Protein AF-A0A5K7ZFM1-F1 (afdb_monomer_lite)

Secondary structure (DSSP, 8-state):
--HHHHHHHHHTTTTTSTTHHHHHHHHHHHHHHSS--EEEEE-TTS-EEEEEES----HHHHHHHHHHHHHHHTT-S-BGGGTSB-EEEEEE-S------TT---

Sequence (105 aa):
MSHENFLKEVGGEHYRHQDGNKTTLQSMRNLFFEKRNFTLHQGSDDNLVVTILDSSGNEFEQRTADMLSQRMAQGKNKVLWWGNRGIVLKFKNQYKPAKVSGQQT

Structure (mmCIF, N/CA/C/O backbone):
data_AF-A0A5K7ZFM1-F1
#
_entry.id   AF-A0A5K7ZFM1-F1
#
loop_
_atom_site.group_PDB
_atom_site.id
_atom_site.type_symbol
_atom_site.label_atom_id
_atom_site.label_alt_id
_atom_site.label_comp_id
_atom_site.label_asym_id
_atom_site.label_entity_id
_atom_site.label_seq_id
_atom_site.pdbx_PDB_ins_code
_atom_site.Cartn_x
_atom_site.Cartn_y
_atom_site.Cartn_z
_atom_site.occupancy
_atom_site.B_iso_or_equiv
_atom_site.auth_seq_id
_atom_site.auth_comp_id
_atom_site.auth_asym_id
_atom_site.auth_atom_id
_atom_site.pdbx_PDB_model_num
ATOM 1 N N . MET A 1 1 ? -9.183 12.116 11.041 1.00 47.38 1 MET A N 1
ATOM 2 C CA . MET A 1 1 ? -7.759 12.395 10.739 1.00 47.38 1 MET A CA 1
ATOM 3 C C . MET A 1 1 ? -7.701 13.101 9.394 1.00 47.38 1 MET A C 1
ATOM 5 O O . MET A 1 1 ? -8.245 12.556 8.443 1.00 47.38 1 MET A O 1
ATOM 9 N N . SER A 1 2 ? -7.158 14.322 9.328 1.00 49.03 2 SER A N 1
ATOM 10 C CA . SER A 1 2 ? -7.095 15.108 8.087 1.00 49.03 2 SER A CA 1
ATOM 11 C C . SER A 1 2 ? -6.017 14.571 7.135 1.00 49.03 2 SER A C 1
ATOM 13 O O . SER A 1 2 ? -5.053 13.932 7.562 1.00 49.03 2 SER A O 1
ATOM 15 N N . HIS A 1 3 ? -6.190 14.843 5.840 1.00 48.69 3 HIS A N 1
ATOM 16 C CA . HIS A 1 3 ? -5.273 14.475 4.752 1.00 48.69 3 HIS A CA 1
ATOM 17 C C . HIS A 1 3 ? -3.819 14.937 5.001 1.00 48.69 3 HIS A C 1
ATOM 19 O O . HIS A 1 3 ? -2.869 14.276 4.595 1.00 48.69 3 HIS A O 1
ATOM 25 N N . GLU A 1 4 ? -3.635 16.042 5.725 1.00 44.53 4 GLU A N 1
ATOM 26 C CA . GLU A 1 4 ? -2.326 16.633 6.027 1.00 44.53 4 GLU A CA 1
ATOM 27 C C . GLU A 1 4 ? -1.466 15.775 6.963 1.00 44.53 4 GLU A C 1
ATOM 29 O O . GLU A 1 4 ? -0.253 15.694 6.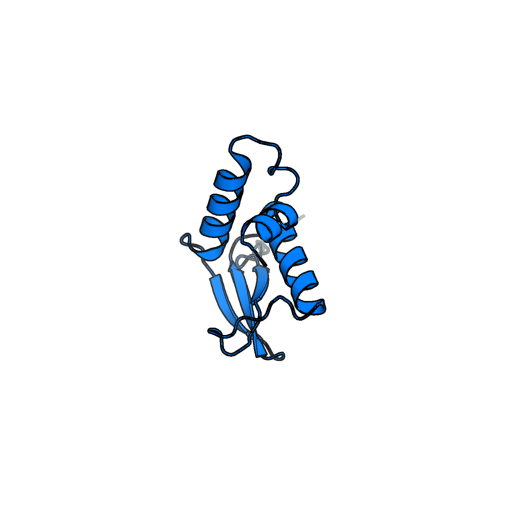784 1.00 44.53 4 GLU A O 1
ATOM 34 N N . ASN A 1 5 ? -2.077 15.087 7.935 1.00 54.62 5 ASN A N 1
ATOM 35 C CA . ASN A 1 5 ? -1.331 14.225 8.858 1.00 54.62 5 ASN A CA 1
ATOM 36 C C . ASN A 1 5 ? -0.771 12.989 8.145 1.00 54.62 5 ASN A C 1
ATOM 38 O O . ASN A 1 5 ? 0.311 12.520 8.474 1.00 54.62 5 ASN A O 1
ATOM 42 N N . PHE A 1 6 ? -1.485 12.497 7.134 1.00 55.31 6 PHE A N 1
ATOM 43 C CA . PHE A 1 6 ? -1.037 11.391 6.295 1.00 55.31 6 PHE A CA 1
ATOM 44 C C . PHE A 1 6 ? 0.174 11.775 5.434 1.00 55.31 6 PHE A C 1
ATOM 46 O O . PHE A 1 6 ? 1.138 11.020 5.356 1.00 55.31 6 PHE A O 1
ATOM 53 N N . LEU A 1 7 ? 0.174 12.976 4.849 1.00 55.16 7 LEU A N 1
ATOM 54 C CA . LEU A 1 7 ? 1.304 13.461 4.050 1.00 55.16 7 LEU A CA 1
ATOM 55 C C . LEU A 1 7 ? 2.555 13.721 4.900 1.00 55.16 7 LEU A C 1
ATOM 57 O O . LEU A 1 7 ? 3.663 13.424 4.454 1.00 55.16 7 LEU A O 1
ATOM 61 N N . LYS A 1 8 ? 2.385 14.204 6.138 1.00 57.34 8 LYS A N 1
ATOM 62 C CA . LYS A 1 8 ? 3.488 14.332 7.105 1.00 57.34 8 LYS A CA 1
ATOM 63 C C . LYS A 1 8 ? 4.129 12.986 7.453 1.00 57.34 8 LYS A C 1
ATOM 65 O O . LYS A 1 8 ? 5.343 12.934 7.611 1.00 57.34 8 LYS A O 1
ATOM 70 N N . GLU A 1 9 ? 3.334 11.921 7.562 1.00 61.06 9 GLU A N 1
ATOM 71 C CA . GLU A 1 9 ? 3.818 10.569 7.883 1.00 61.06 9 GLU A CA 1
ATOM 72 C C . GLU A 1 9 ? 4.562 9.914 6.703 1.00 61.06 9 GLU A C 1
ATOM 74 O O . GLU A 1 9 ? 5.598 9.291 6.911 1.00 61.06 9 GLU A O 1
ATOM 79 N N . VAL A 1 10 ? 4.079 10.077 5.465 1.00 58.53 10 VAL A N 1
ATOM 80 C CA . VAL A 1 10 ? 4.649 9.417 4.267 1.00 58.53 10 VAL A CA 1
ATOM 81 C C . VAL A 1 10 ? 5.857 10.163 3.693 1.00 58.53 10 VAL A C 1
ATOM 83 O O . VAL A 1 10 ? 6.795 9.549 3.190 1.00 58.53 10 VAL A O 1
ATOM 86 N N . GLY A 1 11 ? 5.828 11.496 3.736 1.00 49.53 11 GLY A N 1
ATOM 87 C CA . GLY A 1 11 ? 6.766 12.365 3.024 1.00 49.53 11 GLY A CA 1
ATOM 88 C C . GLY A 1 11 ? 7.342 13.472 3.898 1.00 49.53 11 GLY A C 1
ATOM 89 O O . GLY A 1 11 ? 7.626 14.550 3.384 1.00 49.53 11 GLY A O 1
ATOM 90 N N . GLY A 1 12 ? 7.500 13.243 5.207 1.00 50.72 12 GLY A N 1
ATOM 91 C CA . GLY A 1 12 ? 7.933 14.261 6.176 1.00 50.72 12 GLY A CA 1
ATOM 92 C C . GLY A 1 12 ? 9.201 15.038 5.785 1.00 50.72 12 GLY A C 1
ATOM 93 O O . GLY A 1 12 ? 9.308 16.222 6.101 1.00 50.72 12 GLY A O 1
ATOM 94 N N . GLU A 1 13 ? 10.114 14.423 5.027 1.00 50.62 13 GLU A N 1
ATOM 95 C CA . GLU A 1 13 ? 11.305 15.087 4.472 1.00 50.62 13 GLU A CA 1
ATOM 96 C C . GLU A 1 13 ? 10.980 16.071 3.334 1.00 50.62 13 GLU A C 1
ATOM 98 O O . GLU A 1 13 ? 11.596 17.130 3.235 1.00 50.62 13 GLU A O 1
ATOM 103 N N . HIS A 1 14 ? 9.961 15.788 2.519 1.00 47.19 14 HIS A N 1
ATOM 104 C CA . HIS A 1 14 ? 9.483 16.686 1.466 1.00 47.19 14 HIS A CA 1
ATOM 105 C C . HIS A 1 14 ? 8.509 17.744 1.987 1.00 47.19 14 HIS A C 1
ATOM 107 O O . HIS A 1 14 ? 8.347 18.773 1.343 1.00 47.19 14 HIS A O 1
ATOM 113 N N . TYR A 1 15 ? 7.906 17.560 3.166 1.00 44.59 15 TYR A N 1
ATOM 114 C CA . TYR A 1 15 ? 6.942 18.506 3.748 1.00 44.59 15 TYR A CA 1
ATOM 115 C C . TYR A 1 15 ? 7.516 19.924 3.954 1.00 44.59 15 TYR A C 1
ATOM 117 O O . TYR A 1 15 ? 6.766 20.895 4.008 1.00 44.59 15 TYR A O 1
ATOM 125 N N . ARG A 1 16 ? 8.848 20.064 4.053 1.00 49.25 16 ARG A N 1
ATOM 126 C CA . ARG A 1 16 ? 9.538 21.363 4.176 1.00 49.25 16 ARG A CA 1
ATOM 127 C C . ARG A 1 16 ? 9.786 22.081 2.839 1.00 49.25 16 ARG A C 1
ATOM 129 O O . ARG A 1 16 ? 10.250 23.216 2.859 1.00 49.25 16 ARG A O 1
ATOM 136 N N . HIS A 1 17 ? 9.474 21.464 1.699 1.00 50.81 17 HIS A N 1
ATOM 137 C CA . HIS A 1 17 ? 9.532 22.111 0.386 1.00 50.81 17 HIS A CA 1
ATOM 138 C C . HIS A 1 17 ? 8.195 22.781 0.046 1.00 50.81 17 HIS A C 1
ATOM 140 O O . HIS A 1 17 ? 7.135 22.201 0.270 1.00 50.81 17 HIS A O 1
ATOM 146 N N . GLN A 1 18 ? 8.249 23.968 -0.566 1.00 53.56 18 GLN A N 1
ATOM 147 C CA . GLN A 1 18 ? 7.073 24.754 -0.977 1.00 53.56 18 GLN A CA 1
ATOM 148 C C . GLN A 1 18 ? 6.100 23.960 -1.883 1.00 53.56 18 GLN A C 1
ATOM 150 O O . GLN A 1 18 ? 4.894 24.183 -1.832 1.00 53.56 18 GLN A O 1
ATOM 155 N N . ASP A 1 19 ? 6.617 22.959 -2.611 1.00 55.78 19 ASP A N 1
ATOM 156 C CA . ASP A 1 19 ? 5.866 22.038 -3.481 1.00 55.78 19 ASP A CA 1
ATOM 157 C C . ASP A 1 19 ? 5.753 20.594 -2.944 1.00 55.78 19 ASP A C 1
ATOM 159 O O . ASP A 1 19 ? 5.209 19.710 -3.609 1.00 55.78 19 ASP A O 1
ATOM 163 N N . GLY A 1 20 ? 6.244 20.315 -1.735 1.00 54.62 20 GLY A N 1
ATOM 164 C CA . GLY A 1 20 ? 6.392 18.957 -1.201 1.00 54.62 20 GLY A CA 1
ATOM 165 C C . GLY A 1 20 ? 5.098 18.153 -1.100 1.00 54.62 20 GLY A C 1
ATOM 166 O O . GLY A 1 20 ? 5.070 16.953 -1.389 1.00 54.62 20 GLY A O 1
ATOM 167 N N . ASN A 1 21 ? 4.000 18.830 -0.758 1.00 58.91 21 ASN A N 1
ATOM 168 C CA . ASN A 1 21 ? 2.671 18.222 -0.714 1.00 58.91 21 ASN A CA 1
ATOM 169 C C . ASN A 1 21 ? 2.186 17.818 -2.111 1.00 58.91 21 ASN A C 1
ATOM 171 O O . ASN A 1 21 ? 1.600 16.748 -2.270 1.00 58.91 21 ASN A O 1
ATOM 175 N N . LYS A 1 22 ? 2.460 18.638 -3.133 1.00 59.47 22 LYS A N 1
ATOM 176 C CA . LYS A 1 22 ? 2.060 18.369 -4.519 1.00 59.47 22 LYS A CA 1
ATOM 177 C C . LYS A 1 22 ? 2.834 17.179 -5.083 1.00 59.47 22 LYS A C 1
ATOM 179 O O . LYS A 1 22 ? 2.218 16.280 -5.647 1.00 59.47 22 LYS A O 1
ATOM 184 N N . THR A 1 23 ? 4.144 17.128 -4.844 1.00 60.78 23 THR A N 1
ATOM 185 C CA . THR A 1 23 ? 5.002 16.007 -5.255 1.00 60.78 23 THR A CA 1
ATOM 186 C C . THR A 1 23 ? 4.607 14.710 -4.554 1.00 60.78 23 THR A C 1
ATOM 188 O O . THR A 1 23 ? 4.453 13.687 -5.210 1.00 60.78 23 THR A O 1
ATOM 191 N N . THR A 1 24 ? 4.350 14.746 -3.243 1.00 62.72 24 THR A N 1
ATOM 192 C CA . THR A 1 24 ? 3.930 13.553 -2.488 1.00 62.72 24 THR A CA 1
ATOM 193 C C . THR A 1 24 ? 2.577 13.035 -2.980 1.00 62.72 24 THR A C 1
ATOM 195 O O . THR A 1 24 ? 2.443 11.849 -3.269 1.00 62.72 24 THR A O 1
ATOM 198 N N . LEU A 1 25 ? 1.584 13.914 -3.159 1.00 66.44 25 LEU A N 1
ATOM 199 C CA . LEU A 1 25 ? 0.266 13.534 -3.679 1.00 66.44 25 LEU A CA 1
ATOM 200 C C . LEU A 1 25 ? 0.339 12.979 -5.100 1.00 66.44 25 LEU A C 1
ATOM 202 O O . LEU A 1 25 ? -0.340 12.000 -5.408 1.00 66.44 25 LEU A O 1
ATOM 206 N N . GLN A 1 26 ? 1.162 13.578 -5.959 1.00 68.19 26 GLN A N 1
ATOM 207 C CA . GLN A 1 26 ? 1.375 13.088 -7.314 1.00 68.19 26 GLN A CA 1
ATOM 208 C C . GLN A 1 26 ? 2.053 11.715 -7.305 1.00 68.19 26 GLN A C 1
ATOM 210 O O . GLN A 1 26 ? 1.574 10.812 -7.981 1.00 68.19 26 GLN A O 1
ATOM 215 N N . SER A 1 27 ? 3.076 11.507 -6.476 1.00 66.88 27 SER A N 1
ATOM 216 C CA . SER A 1 27 ? 3.734 10.206 -6.319 1.00 66.88 27 SER A CA 1
ATOM 217 C C . SER A 1 27 ? 2.788 9.132 -5.779 1.00 66.88 27 SER A C 1
ATOM 219 O O . SER A 1 27 ? 2.780 8.018 -6.294 1.00 66.88 27 SER A O 1
ATOM 221 N N . MET A 1 28 ? 1.931 9.451 -4.801 1.00 69.50 28 MET A N 1
ATOM 222 C CA . MET A 1 28 ? 0.915 8.509 -4.309 1.00 69.50 28 MET A CA 1
ATOM 223 C C . MET A 1 28 ? -0.142 8.215 -5.366 1.00 69.50 28 MET A C 1
ATOM 225 O O . MET A 1 28 ? -0.519 7.060 -5.565 1.00 69.50 28 MET A O 1
ATOM 229 N N . ARG A 1 29 ? -0.598 9.246 -6.084 1.00 73.25 29 ARG A N 1
ATOM 230 C CA . ARG A 1 29 ? -1.525 9.066 -7.197 1.00 73.25 29 ARG A CA 1
ATOM 231 C C . ARG A 1 29 ? -0.912 8.165 -8.264 1.00 73.25 29 ARG A C 1
ATOM 233 O O . ARG A 1 29 ? -1.593 7.277 -8.757 1.00 73.25 29 ARG A O 1
ATOM 240 N N . ASN A 1 30 ? 0.366 8.343 -8.565 1.00 71.69 30 ASN A N 1
ATOM 241 C CA . ASN A 1 30 ? 1.074 7.535 -9.544 1.00 71.69 30 ASN A CA 1
ATOM 242 C C . ASN A 1 30 ? 1.341 6.107 -9.051 1.00 71.69 30 ASN A C 1
ATOM 244 O O . ASN A 1 30 ? 1.330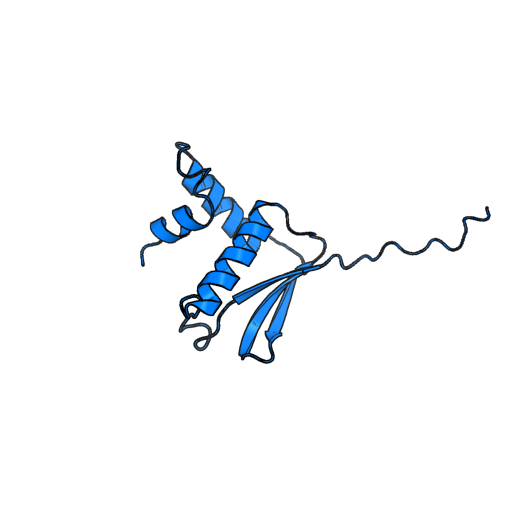 5.158 -9.830 1.00 71.69 30 ASN A O 1
ATOM 248 N N . LEU A 1 31 ? 1.540 5.918 -7.749 1.00 69.31 31 LEU A N 1
ATOM 249 C CA . LEU A 1 31 ? 1.687 4.593 -7.160 1.00 69.31 31 LEU A CA 1
ATOM 250 C C . LEU A 1 31 ? 0.392 3.774 -7.250 1.00 69.31 31 LEU A C 1
ATOM 252 O O . LEU A 1 31 ? 0.441 2.598 -7.599 1.00 69.31 31 LEU A O 1
ATOM 256 N N . PHE A 1 32 ? -0.755 4.387 -6.946 1.00 66.75 32 PHE A N 1
ATOM 257 C CA . PHE A 1 32 ? -2.033 3.672 -6.855 1.00 66.75 32 PHE A CA 1
ATOM 258 C C . PHE A 1 32 ? -2.892 3.725 -8.126 1.00 66.75 32 PHE A C 1
ATOM 260 O O . PHE A 1 32 ? -3.708 2.829 -8.330 1.00 66.75 32 PHE A O 1
ATOM 267 N N . PHE A 1 33 ? -2.750 4.758 -8.962 1.00 67.31 33 PHE A N 1
ATOM 268 C CA . PHE A 1 33 ? -3.699 5.055 -10.046 1.00 67.31 33 PHE A CA 1
ATOM 269 C C . PHE A 1 33 ? -3.062 5.333 -11.413 1.00 67.31 33 PHE A C 1
ATOM 271 O O . PHE A 1 33 ? -3.792 5.445 -12.398 1.00 67.31 33 PHE A O 1
ATOM 278 N N . GLU A 1 34 ? -1.737 5.457 -11.518 1.00 67.25 34 GLU A N 1
ATOM 279 C CA . GLU A 1 34 ? -1.085 5.450 -12.833 1.00 67.25 34 GLU A CA 1
ATOM 280 C C . GLU A 1 34 ? -0.967 4.006 -13.333 1.00 67.25 34 GLU A C 1
ATOM 282 O O . GLU A 1 34 ? -0.913 3.077 -12.528 1.00 67.25 34 GLU A O 1
ATOM 287 N N . LYS A 1 35 ? -0.994 3.814 -14.662 1.00 56.84 35 LYS A N 1
ATOM 288 C CA . LYS A 1 35 ? -1.019 2.509 -15.347 1.00 56.84 35 LYS A CA 1
ATOM 289 C C . LYS A 1 35 ? 0.197 1.646 -14.977 1.00 56.84 35 LYS A C 1
ATOM 291 O O . LYS A 1 35 ? 1.161 1.553 -15.730 1.00 56.84 35 LYS A O 1
ATOM 296 N N . ARG A 1 36 ? 0.134 0.999 -13.819 1.00 65.88 36 ARG A N 1
ATOM 297 C CA . ARG A 1 36 ? 1.096 0.013 -13.341 1.00 65.88 36 ARG A CA 1
ATOM 298 C C . ARG A 1 36 ? 0.506 -1.371 -13.529 1.00 65.88 36 ARG A C 1
ATOM 300 O O . ARG A 1 36 ? -0.680 -1.588 -13.291 1.00 65.88 36 ARG A O 1
ATOM 307 N N . ASN A 1 37 ? 1.344 -2.316 -13.931 1.00 78.62 37 ASN A N 1
ATOM 308 C CA . ASN A 1 37 ? 0.983 -3.722 -13.859 1.00 78.62 37 ASN A CA 1
ATOM 309 C C . ASN A 1 37 ? 0.884 -4.088 -12.374 1.00 78.62 37 ASN A C 1
ATOM 311 O O . ASN A 1 37 ? 1.869 -4.000 -11.642 1.00 78.62 37 ASN A O 1
ATOM 315 N N . PHE A 1 38 ? -0.308 -4.451 -11.909 1.00 85.25 38 PHE A N 1
ATOM 316 C CA . PHE A 1 38 ? -0.518 -4.883 -10.533 1.00 85.25 38 PHE A CA 1
ATOM 317 C C . PHE A 1 38 ? -1.448 -6.087 -10.478 1.00 85.25 38 PHE A C 1
ATOM 319 O O . PHE A 1 38 ? -2.267 -6.312 -11.367 1.00 85.25 38 PHE A O 1
ATOM 326 N N . THR A 1 39 ? -1.342 -6.843 -9.391 1.00 89.19 39 THR A N 1
ATOM 327 C CA . THR A 1 39 ? -2.359 -7.824 -9.007 1.00 89.19 39 THR A CA 1
ATOM 328 C C . THR A 1 39 ? -3.038 -7.375 -7.728 1.00 89.19 39 THR A C 1
ATOM 330 O O . THR A 1 39 ? -2.356 -6.956 -6.789 1.00 89.19 39 THR A O 1
ATOM 333 N N . LEU A 1 40 ? -4.356 -7.525 -7.672 1.00 90.12 40 LEU A N 1
ATOM 334 C CA . LEU A 1 40 ? -5.160 -7.318 -6.475 1.00 90.12 40 LEU A CA 1
ATOM 335 C C . LEU A 1 40 ? -5.838 -8.636 -6.108 1.00 90.12 40 LEU A C 1
ATOM 337 O O . LEU A 1 40 ? -6.508 -9.241 -6.941 1.00 90.12 40 LEU A O 1
ATOM 341 N N . HIS A 1 41 ? -5.662 -9.074 -4.867 1.00 92.06 41 HIS A N 1
ATOM 342 C CA . HIS A 1 41 ? -6.381 -10.217 -4.314 1.00 92.06 41 HIS A CA 1
ATOM 343 C C . HIS A 1 41 ? -6.723 -9.976 -2.847 1.00 92.06 41 HIS A C 1
ATOM 345 O O . HIS A 1 41 ? -6.171 -9.087 -2.200 1.00 92.06 41 HIS A O 1
ATOM 351 N N . GLN A 1 42 ? -7.635 -10.782 -2.326 1.00 93.81 42 GLN A N 1
ATOM 352 C CA . GLN A 1 42 ? -7.956 -10.815 -0.908 1.00 93.81 42 GLN A CA 1
ATOM 353 C C . GLN A 1 42 ? -7.002 -11.787 -0.205 1.00 93.81 42 GLN A C 1
ATOM 355 O O . GLN A 1 42 ? -6.854 -12.935 -0.629 1.00 93.81 42 GLN A O 1
ATOM 360 N N . GLY A 1 43 ? -6.317 -11.307 0.829 1.00 92.31 43 GLY A N 1
ATOM 361 C CA . GLY A 1 43 ? -5.464 -12.112 1.693 1.00 92.31 43 GLY A CA 1
ATOM 362 C C . GLY A 1 43 ? -6.276 -12.996 2.641 1.00 92.31 43 GLY A C 1
ATOM 363 O O . GLY A 1 43 ? -7.483 -12.830 2.806 1.00 92.31 43 GLY A O 1
ATOM 364 N N . SER A 1 44 ? -5.597 -13.930 3.308 1.00 91.75 44 SER A N 1
ATOM 365 C CA . SER A 1 44 ? -6.205 -14.813 4.317 1.00 91.75 44 SER A CA 1
ATOM 366 C C . SER A 1 44 ? -6.711 -14.071 5.561 1.00 91.75 44 SER A C 1
ATOM 368 O O . SER A 1 44 ? -7.501 -14.611 6.323 1.00 91.75 44 SER A O 1
ATOM 370 N N . ASP A 1 45 ? -6.240 -12.844 5.771 1.00 90.31 45 ASP A N 1
ATOM 371 C CA . ASP A 1 45 ? -6.621 -11.922 6.842 1.00 90.31 45 ASP A CA 1
ATOM 372 C C . ASP A 1 45 ? -7.765 -10.972 6.434 1.00 90.31 45 ASP A C 1
ATOM 374 O O . ASP A 1 45 ? -8.005 -9.961 7.098 1.00 90.31 45 ASP A O 1
ATOM 378 N N . ASP A 1 46 ? -8.446 -11.279 5.324 1.00 91.56 46 ASP A N 1
ATOM 379 C CA . ASP A 1 46 ? -9.510 -10.477 4.709 1.00 91.56 46 ASP A CA 1
ATOM 380 C C . ASP A 1 46 ? -9.043 -9.089 4.221 1.00 91.56 46 ASP A C 1
ATOM 382 O O . ASP A 1 46 ? -9.854 -8.270 3.798 1.00 91.56 46 ASP A O 1
ATOM 386 N N . ASN A 1 47 ? -7.738 -8.793 4.225 1.00 94.25 47 ASN A N 1
ATOM 387 C CA . ASN A 1 47 ? -7.212 -7.533 3.702 1.00 94.25 47 ASN A CA 1
ATOM 388 C C . ASN A 1 47 ? -6.957 -7.598 2.194 1.00 94.25 47 ASN A C 1
ATOM 390 O O . ASN A 1 47 ? -6.712 -8.651 1.610 1.00 94.25 47 ASN A O 1
ATOM 394 N N . LEU A 1 48 ? -6.992 -6.437 1.545 1.00 93.00 48 LEU A N 1
ATOM 395 C CA . LEU A 1 48 ? -6.675 -6.292 0.132 1.00 93.00 48 LEU A CA 1
ATOM 396 C C . LEU A 1 48 ? -5.158 -6.271 -0.048 1.00 93.00 48 LEU A C 1
ATOM 398 O O . LEU A 1 48 ? -4.471 -5.384 0.453 1.00 93.00 48 LEU A O 1
ATOM 402 N N . VAL A 1 49 ? 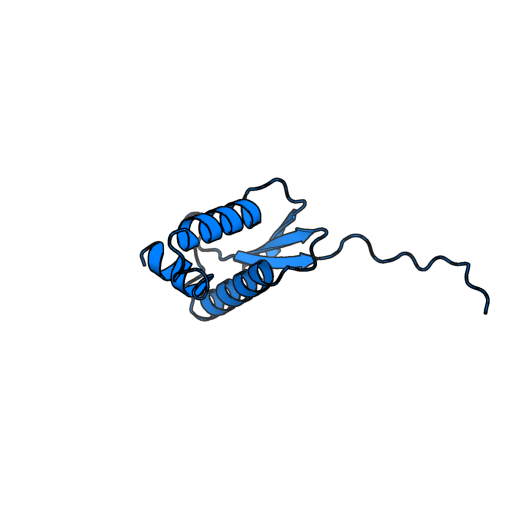-4.628 -7.235 -0.789 1.00 94.12 49 VAL A N 1
ATOM 403 C CA . VAL A 1 49 ? -3.206 -7.328 -1.107 1.00 94.12 49 VAL A CA 1
ATOM 404 C C . VAL A 1 49 ? -2.986 -6.787 -2.514 1.00 94.12 49 VAL A C 1
ATOM 406 O O . VAL A 1 49 ? -3.339 -7.425 -3.508 1.00 94.12 49 VAL A O 1
ATOM 409 N N . VAL A 1 50 ? -2.374 -5.607 -2.590 1.00 91.31 50 VAL A N 1
ATOM 410 C CA . VAL A 1 50 ? -1.953 -4.964 -3.837 1.00 91.31 50 VAL A CA 1
ATOM 411 C C . VAL A 1 50 ? -0.487 -5.301 -4.061 1.00 91.31 50 VAL A C 1
ATOM 413 O O . VAL A 1 50 ? 0.368 -4.927 -3.264 1.00 91.31 50 VAL A O 1
ATOM 416 N N . THR A 1 51 ? -0.180 -6.016 -5.140 1.00 90.38 51 THR A N 1
ATOM 417 C CA . THR A 1 51 ? 1.209 -6.295 -5.534 1.00 90.38 51 THR A CA 1
ATOM 418 C C . THR A 1 51 ? 1.536 -5.546 -6.812 1.00 90.38 51 THR A C 1
ATOM 420 O O . THR A 1 51 ? 0.956 -5.845 -7.854 1.00 90.38 51 THR A O 1
ATOM 423 N N . ILE A 1 52 ? 2.466 -4.597 -6.734 1.00 87.88 52 ILE A N 1
ATOM 424 C CA . ILE A 1 52 ? 3.014 -3.899 -7.897 1.00 87.88 52 ILE A CA 1
ATOM 425 C C . ILE A 1 52 ? 4.033 -4.821 -8.571 1.00 87.88 52 ILE A C 1
ATOM 427 O O . ILE A 1 52 ? 4.974 -5.299 -7.928 1.00 87.88 52 ILE A O 1
ATOM 431 N N . LEU A 1 53 ? 3.815 -5.101 -9.854 1.00 85.56 53 LEU A N 1
ATOM 432 C CA . LEU A 1 53 ? 4.672 -5.950 -10.676 1.00 85.56 53 LEU A CA 1
ATOM 433 C C . LEU A 1 53 ? 5.771 -5.111 -11.336 1.00 85.56 53 LEU A C 1
ATOM 435 O O . LEU A 1 53 ? 5.591 -3.916 -11.560 1.00 85.56 53 LEU A O 1
ATOM 439 N N . ASP A 1 54 ? 6.907 -5.742 -11.634 1.00 79.25 54 ASP A N 1
ATOM 440 C CA . ASP A 1 54 ? 8.081 -5.116 -12.273 1.00 79.25 54 ASP A CA 1
ATOM 441 C C . ASP A 1 54 ? 8.668 -3.919 -11.512 1.00 79.25 54 ASP A C 1
ATOM 443 O O . ASP A 1 54 ? 9.454 -3.146 -12.052 1.00 79.25 54 ASP A O 1
ATOM 447 N N . SER A 1 55 ? 8.334 -3.796 -10.228 1.00 74.69 55 SER A N 1
ATOM 448 C CA . SER A 1 55 ? 8.972 -2.865 -9.304 1.00 74.69 55 SER A CA 1
ATOM 449 C C . SER A 1 55 ? 9.623 -3.653 -8.174 1.00 74.69 55 SER A C 1
ATOM 451 O O . SER A 1 55 ? 9.053 -4.621 -7.663 1.00 74.69 55 SER A O 1
ATOM 453 N N . SER A 1 56 ? 10.819 -3.230 -7.768 1.00 72.88 56 SER A N 1
ATOM 454 C CA . SER A 1 56 ? 11.451 -3.652 -6.513 1.00 72.88 56 SER A CA 1
ATOM 455 C C . SER A 1 56 ? 11.024 -2.786 -5.323 1.00 72.88 56 SER A C 1
ATOM 457 O O . SER A 1 56 ? 11.516 -2.999 -4.218 1.00 72.88 56 SER A O 1
ATOM 459 N N . GLY A 1 57 ? 10.131 -1.815 -5.542 1.00 70.00 57 GLY A N 1
ATOM 460 C CA . GLY A 1 57 ? 9.817 -0.758 -4.590 1.00 70.00 57 GLY A CA 1
ATOM 461 C C . GLY A 1 57 ? 10.970 0.238 -4.522 1.00 70.00 57 GLY A C 1
ATOM 462 O O . GLY A 1 57 ? 12.014 -0.066 -3.947 1.00 70.00 57 GLY A O 1
ATOM 463 N N . ASN A 1 58 ? 10.813 1.425 -5.112 1.00 78.62 58 ASN A N 1
ATOM 464 C CA . ASN A 1 58 ? 11.742 2.526 -4.824 1.00 78.62 58 ASN A CA 1
ATOM 465 C C . ASN A 1 58 ? 11.601 2.984 -3.355 1.00 78.62 58 ASN A C 1
ATOM 467 O O . ASN A 1 58 ? 10.696 2.550 -2.644 1.00 78.62 58 ASN A O 1
ATOM 471 N N . GLU A 1 59 ? 12.486 3.861 -2.882 1.00 80.69 59 GLU A N 1
ATOM 472 C CA . GLU A 1 59 ? 12.496 4.285 -1.473 1.00 80.69 59 GLU A CA 1
ATOM 473 C C . GLU A 1 59 ? 11.132 4.811 -0.988 1.00 80.69 59 GLU A C 1
ATOM 47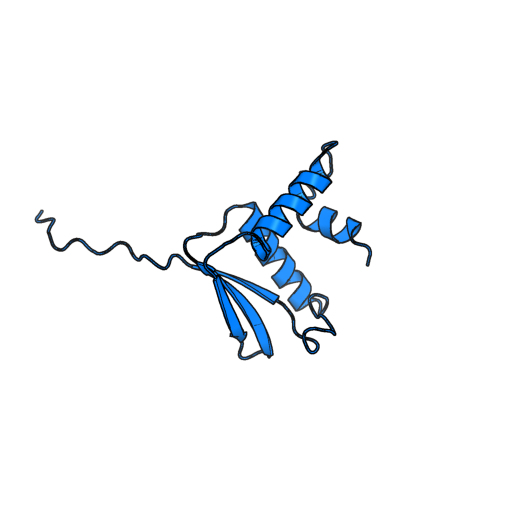5 O O . GLU A 1 59 ? 10.663 4.442 0.088 1.00 80.69 59 GLU A O 1
ATOM 480 N N . PHE A 1 60 ? 10.453 5.617 -1.805 1.00 77.75 60 PHE A N 1
ATOM 481 C CA . PHE A 1 60 ? 9.131 6.154 -1.486 1.00 77.75 60 PHE A CA 1
ATOM 482 C C . PHE A 1 60 ? 8.056 5.059 -1.391 1.00 77.75 60 PHE A C 1
ATOM 484 O O . PHE A 1 60 ? 7.212 5.059 -0.492 1.00 77.75 60 PHE A O 1
ATOM 491 N N . GLU A 1 61 ? 8.092 4.112 -2.321 1.00 83.25 61 GLU A N 1
ATOM 492 C CA . GLU A 1 61 ? 7.188 2.967 -2.384 1.00 83.25 61 GLU A CA 1
ATOM 493 C C . GLU A 1 61 ? 7.343 2.051 -1.165 1.00 83.25 61 GLU A C 1
ATOM 495 O O . GLU A 1 61 ? 6.342 1.650 -0.566 1.00 83.25 61 GLU A O 1
ATOM 500 N N . GLN A 1 62 ? 8.585 1.794 -0.751 1.00 85.38 62 GLN A N 1
ATOM 501 C CA . GLN A 1 62 ? 8.890 1.016 0.450 1.00 85.38 62 GLN A CA 1
ATOM 502 C C . GLN A 1 62 ? 8.427 1.741 1.718 1.00 85.38 62 GLN A C 1
ATOM 504 O O . GLN A 1 62 ? 7.666 1.171 2.498 1.00 85.38 62 GLN A O 1
ATOM 509 N N . ARG A 1 63 ? 8.748 3.036 1.871 1.00 84.69 63 ARG A N 1
ATOM 510 C CA . ARG A 1 63 ? 8.253 3.853 2.999 1.00 84.69 63 ARG A CA 1
ATOM 511 C C . ARG A 1 63 ? 6.720 3.857 3.075 1.00 84.69 63 ARG A C 1
ATOM 513 O O . ARG A 1 63 ? 6.144 3.798 4.161 1.00 84.69 63 ARG A O 1
ATOM 520 N N . THR A 1 64 ? 6.042 3.881 1.926 1.00 83.56 64 THR A N 1
ATOM 521 C CA . THR A 1 64 ? 4.575 3.799 1.864 1.00 83.56 64 THR A CA 1
ATOM 522 C C . THR A 1 64 ? 4.060 2.437 2.342 1.00 83.56 64 THR A C 1
ATOM 524 O O . THR A 1 64 ? 3.100 2.386 3.115 1.00 83.56 64 THR A O 1
ATOM 527 N N . ALA A 1 65 ? 4.687 1.336 1.917 1.00 89.56 65 ALA A N 1
ATOM 528 C CA . ALA A 1 65 ? 4.326 -0.011 2.361 1.00 89.56 65 ALA A CA 1
ATOM 529 C C . ALA A 1 65 ? 4.545 -0.205 3.873 1.00 89.56 65 ALA A C 1
ATOM 531 O O . ALA A 1 65 ? 3.674 -0.758 4.555 1.00 89.56 65 ALA A O 1
ATOM 532 N N . ASP A 1 66 ? 5.646 0.317 4.412 1.00 89.88 66 ASP A N 1
ATOM 533 C CA . ASP A 1 66 ? 5.950 0.277 5.844 1.00 89.88 66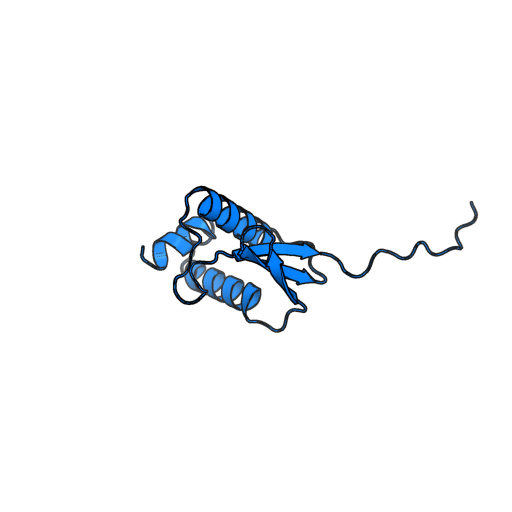 ASP A CA 1
ATOM 534 C C . ASP A 1 66 ? 4.920 1.061 6.658 1.00 89.88 66 ASP A C 1
ATOM 536 O O . ASP A 1 66 ? 4.368 0.551 7.635 1.00 89.88 66 ASP A O 1
ATOM 540 N N . MET A 1 67 ? 4.582 2.277 6.221 1.00 89.62 67 MET A N 1
ATOM 541 C CA . MET A 1 67 ? 3.567 3.092 6.887 1.00 89.62 67 MET A CA 1
ATOM 542 C C . MET A 1 67 ? 2.190 2.404 6.873 1.00 89.62 67 MET A C 1
ATOM 544 O O . MET A 1 67 ? 1.498 2.378 7.895 1.00 89.62 67 MET A O 1
ATOM 548 N N . LEU A 1 68 ? 1.783 1.799 5.751 1.00 89.06 68 LEU A N 1
ATOM 549 C CA . LEU A 1 68 ? 0.531 1.034 5.683 1.00 89.06 68 LEU A CA 1
ATOM 550 C C . LEU A 1 68 ? 0.543 -0.167 6.639 1.00 89.06 68 LEU A C 1
ATOM 552 O O . LEU A 1 68 ? -0.470 -0.441 7.291 1.00 89.06 68 LEU A O 1
ATOM 556 N N . SER A 1 69 ? 1.685 -0.839 6.772 1.00 91.06 69 SER A N 1
ATOM 557 C CA . SER A 1 69 ? 1.867 -1.961 7.698 1.00 91.06 69 SER A CA 1
ATOM 558 C C . SER A 1 69 ? 1.775 -1.512 9.160 1.00 91.06 69 SER A C 1
ATOM 560 O O . SER A 1 69 ? 1.038 -2.109 9.946 1.00 91.06 69 SER A O 1
ATOM 562 N N . GLN A 1 70 ? 2.416 -0.399 9.525 1.00 91.25 70 GLN A N 1
ATOM 563 C CA . GLN A 1 70 ? 2.309 0.190 10.866 1.00 91.25 70 GLN A CA 1
ATOM 564 C C . GLN A 1 70 ? 0.871 0.604 11.195 1.00 91.25 70 GLN A C 1
ATOM 566 O O . GLN A 1 70 ? 0.364 0.336 12.286 1.00 91.25 70 GLN A O 1
ATOM 571 N N . ARG A 1 71 ? 0.169 1.220 10.239 1.00 88.38 71 ARG A N 1
ATOM 572 C CA . ARG A 1 71 ? -1.242 1.586 10.410 1.00 88.38 71 ARG A CA 1
ATOM 573 C C . ARG A 1 71 ? -2.151 0.369 10.518 1.00 88.38 71 ARG A C 1
ATOM 575 O O . ARG A 1 71 ? -3.138 0.435 11.248 1.00 88.38 71 ARG A O 1
ATOM 582 N N . MET A 1 72 ? -1.828 -0.726 9.832 1.00 92.06 72 MET A N 1
ATOM 583 C CA . MET A 1 72 ? -2.544 -1.994 9.974 1.00 92.06 72 MET A CA 1
ATOM 584 C C . MET A 1 72 ? -2.422 -2.529 11.400 1.00 92.06 72 MET A C 1
ATOM 586 O O . MET A 1 72 ? -3.442 -2.827 12.015 1.00 92.06 72 MET A O 1
ATOM 590 N N . ALA A 1 73 ? -1.209 -2.547 11.963 1.00 90.81 73 ALA A N 1
ATOM 591 C CA . ALA A 1 73 ? -0.972 -2.972 13.344 1.00 90.81 73 ALA A CA 1
ATOM 592 C C . ALA A 1 73 ? -1.725 -2.110 14.378 1.00 90.81 73 ALA A C 1
ATOM 594 O O . ALA A 1 73 ? -2.125 -2.601 15.428 1.00 90.81 73 ALA A O 1
ATOM 595 N N . GLN A 1 74 ? -1.969 -0.834 14.064 1.00 90.38 74 GLN A N 1
ATOM 596 C CA . GLN A 1 74 ? -2.749 0.088 14.899 1.00 90.38 74 GLN A CA 1
ATOM 597 C C . GLN A 1 74 ? -4.269 0.036 14.642 1.00 90.38 74 GLN A C 1
ATOM 599 O O . GLN A 1 74 ? -5.005 0.825 15.232 1.00 90.38 74 GLN A O 1
ATOM 604 N N . GLY A 1 75 ? -4.752 -0.803 13.717 1.00 86.56 75 GLY A N 1
ATOM 605 C CA . GLY A 1 75 ? -6.164 -0.837 13.308 1.00 86.56 75 GLY A CA 1
ATOM 606 C C . GLY A 1 75 ? -6.636 0.404 12.532 1.00 86.56 75 GLY A C 1
ATOM 607 O O . GLY A 1 75 ? -7.832 0.595 12.334 1.00 86.56 75 GLY A O 1
ATOM 608 N N . LYS A 1 76 ? -5.711 1.259 12.078 1.00 87.25 76 LYS A N 1
ATOM 609 C CA . LYS A 1 76 ? -5.983 2.532 11.378 1.00 87.25 76 LYS A CA 1
ATOM 610 C C . LYS A 1 76 ? -5.903 2.428 9.854 1.00 87.25 76 LYS A C 1
ATOM 612 O O . LYS A 1 76 ? -6.122 3.416 9.159 1.00 87.25 76 LYS A O 1
ATOM 617 N N . ASN A 1 77 ? -5.572 1.255 9.327 1.00 87.88 77 ASN A N 1
ATOM 618 C CA . ASN A 1 77 ? -5.554 0.960 7.896 1.00 87.88 77 ASN A CA 1
ATOM 619 C C . ASN A 1 77 ? -6.814 0.178 7.511 1.00 87.88 77 ASN A C 1
ATOM 621 O O . ASN A 1 77 ? -6.712 -0.878 6.911 1.00 87.88 77 ASN A O 1
ATOM 625 N N . LYS A 1 78 ? -7.999 0.622 7.939 1.00 86.44 78 LYS A N 1
ATOM 626 C CA . LYS A 1 78 ? -9.277 -0.017 7.607 1.00 86.44 78 LYS A CA 1
ATOM 627 C C . LYS A 1 78 ? -10.223 1.018 7.030 1.00 86.44 78 LYS A C 1
ATOM 629 O O . LYS A 1 78 ? -10.285 2.152 7.503 1.00 86.44 78 LYS A O 1
ATOM 634 N N . VAL A 1 79 ? -10.940 0.622 5.988 1.00 83.25 79 VAL A N 1
ATOM 635 C CA . VAL A 1 79 ? -11.752 1.535 5.194 1.00 83.25 79 VAL A CA 1
ATOM 636 C C . VAL A 1 79 ? -13.151 0.952 5.013 1.00 83.25 79 VAL A C 1
ATOM 638 O O . VAL A 1 79 ? -13.317 -0.146 4.482 1.00 83.25 79 VAL A O 1
ATOM 641 N N . LEU A 1 80 ? -14.174 1.697 5.453 1.00 77.25 80 LEU A N 1
ATOM 642 C CA . LEU A 1 80 ? -15.561 1.215 5.511 1.00 77.25 80 LEU A CA 1
ATOM 643 C C . LEU A 1 80 ? -16.088 0.791 4.132 1.00 77.25 80 LEU A C 1
ATOM 645 O O . LEU A 1 80 ? -16.628 -0.301 3.985 1.00 77.25 80 LEU A O 1
ATOM 649 N N . TRP A 1 81 ? -15.853 1.613 3.108 1.00 79.88 81 TRP A N 1
ATOM 650 C CA . TRP A 1 81 ? -16.292 1.351 1.734 1.00 79.88 81 TRP A CA 1
ATOM 651 C C . TRP A 1 81 ? -15.515 0.221 1.033 1.00 79.88 81 TRP A C 1
ATOM 653 O O . TRP A 1 81 ? -15.915 -0.206 -0.044 1.00 79.88 81 TRP A O 1
ATOM 663 N N . TRP A 1 82 ? -14.461 -0.324 1.655 1.00 82.19 82 TRP A N 1
ATOM 664 C CA . TRP A 1 82 ? -13.793 -1.562 1.221 1.00 82.19 82 TRP A CA 1
ATOM 665 C C . TRP A 1 82 ? -14.310 -2.804 1.969 1.00 82.19 82 TRP A C 1
ATOM 667 O O . TRP A 1 82 ? -13.703 -3.872 1.911 1.00 82.19 82 TRP A O 1
ATOM 677 N N . GLY A 1 83 ? -15.430 -2.679 2.690 1.00 83.19 83 GLY A N 1
ATOM 678 C CA . GLY A 1 83 ? -15.962 -3.731 3.558 1.00 83.19 83 GLY A CA 1
ATOM 679 C C . GLY A 1 83 ? -15.162 -3.874 4.850 1.00 83.19 83 GLY A C 1
ATOM 680 O O . GLY A 1 83 ? -14.948 -4.984 5.316 1.00 83.19 83 GLY A O 1
ATOM 681 N N . ASN A 1 84 ? -14.678 -2.753 5.396 1.00 87.12 84 ASN A N 1
ATOM 682 C CA . ASN A 1 84 ? -13.803 -2.711 6.570 1.00 87.12 84 ASN A CA 1
ATOM 683 C C . ASN A 1 84 ? -12.481 -3.485 6.382 1.00 87.12 84 ASN A C 1
ATOM 685 O O . ASN A 1 84 ? -11.933 -4.086 7.312 1.00 87.12 84 ASN A O 1
ATOM 689 N N . ARG A 1 85 ? -11.952 -3.453 5.155 1.00 90.44 85 ARG A N 1
ATOM 690 C CA . ARG A 1 85 ? -10.672 -4.060 4.775 1.00 90.44 85 ARG A CA 1
ATOM 691 C C . ARG A 1 85 ? -9.564 -3.023 4.747 1.00 90.44 85 ARG A C 1
ATOM 693 O O . ARG A 1 85 ? -9.818 -1.832 4.556 1.00 90.44 85 ARG A O 1
ATOM 700 N N . GLY A 1 86 ? -8.342 -3.489 4.963 1.00 91.12 86 GLY A N 1
ATOM 701 C CA . GLY A 1 86 ? -7.137 -2.687 4.813 1.00 91.12 86 GLY A CA 1
ATOM 702 C C . GLY A 1 86 ? -6.359 -3.019 3.559 1.00 91.12 86 GLY A C 1
ATOM 703 O O . GLY A 1 86 ? -6.682 -3.990 2.880 1.00 91.12 86 GLY A O 1
ATOM 704 N N . ILE A 1 87 ? -5.328 -2.226 3.268 1.00 91.50 87 ILE A N 1
ATOM 705 C CA . ILE A 1 87 ? -4.414 -2.488 2.151 1.00 91.50 87 ILE A CA 1
ATOM 706 C C . ILE A 1 87 ? -3.062 -2.967 2.665 1.00 91.50 87 ILE A C 1
ATOM 708 O O . ILE A 1 87 ? -2.451 -2.332 3.525 1.00 91.50 87 ILE A O 1
ATOM 712 N N . VAL A 1 88 ? -2.571 -4.042 2.059 1.00 93.31 88 VAL A N 1
ATOM 713 C CA . VAL A 1 88 ? -1.186 -4.499 2.139 1.00 93.31 88 VAL A CA 1
ATOM 714 C C . VAL A 1 88 ? -0.534 -4.248 0.786 1.00 93.31 88 VAL A C 1
ATOM 716 O O . VAL A 1 88 ? -1.015 -4.745 -0.233 1.00 93.31 88 VAL A O 1
ATOM 719 N N . LEU A 1 89 ? 0.556 -3.485 0.775 1.00 91.56 89 LEU A N 1
ATOM 720 C CA . LEU A 1 89 ? 1.307 -3.176 -0.438 1.00 91.56 89 LEU A CA 1
ATOM 721 C C . LEU A 1 89 ? 2.532 -4.092 -0.541 1.00 91.56 89 LEU A C 1
ATOM 723 O O . LEU A 1 89 ? 3.291 -4.229 0.415 1.00 91.56 89 LEU A O 1
ATOM 727 N N . LYS A 1 90 ? 2.709 -4.734 -1.696 1.00 91.25 90 LYS A N 1
ATOM 728 C CA . LYS A 1 90 ? 3.839 -5.618 -2.005 1.00 91.25 90 LYS A CA 1
ATOM 729 C C . LYS A 1 90 ? 4.459 -5.245 -3.347 1.00 91.25 90 LYS A C 1
ATOM 731 O O . LYS A 1 90 ? 3.791 -4.696 -4.220 1.00 91.25 90 LYS A O 1
ATOM 736 N N . PHE A 1 91 ? 5.715 -5.631 -3.527 1.00 89.25 91 PHE A N 1
ATOM 737 C CA . PHE A 1 91 ? 6.476 -5.422 -4.756 1.00 89.25 91 PHE A CA 1
ATOM 738 C C . PHE A 1 91 ? 7.033 -6.758 -5.231 1.00 89.25 91 PHE A C 1
ATOM 740 O O . PHE A 1 91 ? 7.508 -7.561 -4.424 1.00 89.25 91 PHE A O 1
ATOM 747 N N . LYS A 1 92 ? 6.936 -7.030 -6.531 1.00 87.44 92 LYS A N 1
ATOM 748 C CA . LYS A 1 92 ? 7.421 -8.279 -7.116 1.00 87.44 92 LYS A CA 1
ATOM 749 C C . LYS A 1 92 ? 7.966 -8.033 -8.513 1.00 87.44 92 LYS A C 1
ATOM 751 O O . LYS A 1 92 ? 7.254 -7.552 -9.385 1.00 87.44 92 LYS A O 1
ATOM 756 N N . ASN A 1 93 ? 9.190 -8.486 -8.761 1.00 81.75 93 ASN A N 1
ATOM 757 C CA . ASN A 1 93 ? 9.681 -8.634 -10.124 1.00 81.75 93 ASN A CA 1
ATOM 758 C C . ASN A 1 93 ? 9.078 -9.912 -10.740 1.00 81.75 93 ASN A C 1
ATOM 760 O O . ASN A 1 93 ? 9.274 -11.008 -10.203 1.00 81.75 93 ASN A O 1
ATOM 764 N N . GLN A 1 94 ? 8.296 -9.783 -11.817 1.00 72.19 94 GLN A N 1
ATOM 765 C CA . GLN A 1 94 ? 7.692 -10.939 -12.499 1.00 72.19 94 GLN A CA 1
ATOM 766 C C . GLN A 1 94 ? 8.672 -11.624 -13.460 1.00 72.19 94 GLN A C 1
ATOM 768 O O . GLN A 1 94 ? 8.519 -12.818 -13.723 1.00 72.19 94 GLN A O 1
ATOM 773 N N . TYR A 1 95 ? 9.726 -10.929 -13.891 1.00 70.00 95 TYR A N 1
ATOM 774 C CA . TYR A 1 95 ? 10.819 -11.512 -14.656 1.00 70.00 95 TYR A CA 1
ATOM 775 C C . TYR A 1 95 ? 11.923 -11.962 -13.696 1.00 70.00 95 TYR A C 1
ATOM 777 O O . TYR A 1 95 ? 12.747 -11.178 -13.224 1.00 70.00 95 TYR A O 1
ATOM 785 N N . LYS A 1 96 ? 11.967 -13.263 -13.391 1.00 62.78 96 LYS A N 1
ATOM 786 C CA . LYS A 1 96 ? 13.197 -13.849 -12.840 1.00 62.78 96 LYS A CA 1
ATOM 787 C C . LYS A 1 96 ? 14.277 -13.739 -13.923 1.00 62.78 96 LYS A C 1
ATOM 789 O O . LYS A 1 96 ? 13.950 -14.030 -15.075 1.00 62.78 96 LYS A O 1
ATOM 794 N N . PRO A 1 97 ? 15.535 -13.381 -13.604 1.00 59.25 97 PRO A N 1
ATOM 795 C CA . PRO A 1 97 ? 16.608 -13.533 -14.574 1.00 59.25 97 PRO A CA 1
ATOM 796 C C . PRO A 1 97 ? 16.622 -15.004 -14.986 1.00 59.25 97 PRO A C 1
ATOM 798 O O . PRO A 1 97 ? 16.828 -15.893 -14.154 1.00 59.25 97 PRO A O 1
ATOM 801 N N . ALA A 1 98 ? 16.302 -15.274 -16.251 1.00 53.94 98 ALA A N 1
ATOM 802 C CA . ALA A 1 98 ? 16.472 -16.601 -16.801 1.00 53.94 98 ALA A CA 1
ATOM 803 C C . ALA A 1 98 ? 17.945 -16.962 -16.591 1.00 53.94 98 ALA A C 1
ATOM 805 O O . ALA A 1 98 ? 18.829 -16.207 -16.999 1.00 53.94 98 ALA A O 1
ATOM 806 N N . LYS A 1 99 ? 18.228 -18.088 -15.925 1.00 53.31 99 LYS A N 1
ATOM 807 C CA . LYS A 1 99 ? 19.562 -18.680 -16.016 1.00 53.31 99 LYS A CA 1
ATOM 808 C C . LYS A 1 99 ? 19.756 -18.993 -17.491 1.00 53.31 99 LYS A C 1
ATOM 810 O O . LYS A 1 99 ? 19.149 -19.934 -17.997 1.00 53.31 99 LYS A O 1
ATOM 815 N N . VAL A 1 100 ? 20.533 -18.169 -18.184 1.00 58.03 100 VAL A N 1
ATOM 816 C CA . VAL A 1 100 ? 20.937 -18.457 -19.553 1.00 58.03 100 VAL A CA 1
ATOM 817 C C . VAL A 1 100 ? 21.794 -19.714 -19.449 1.00 58.03 100 VAL A C 1
AT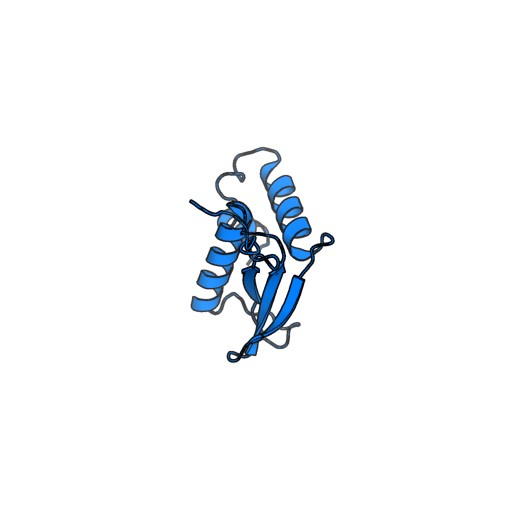OM 819 O O . VAL A 1 100 ? 22.901 -19.684 -18.913 1.00 58.03 100 VAL A O 1
ATOM 822 N N . SER A 1 101 ? 21.225 -20.856 -19.832 1.00 52.00 101 SER A N 1
ATOM 823 C CA . SER A 1 101 ? 21.958 -22.113 -19.942 1.00 52.00 101 SER A CA 1
ATOM 824 C C . SER A 1 101 ? 22.959 -21.925 -21.079 1.00 52.00 101 SER A C 1
ATOM 826 O O . SER A 1 101 ? 22.591 -22.012 -22.245 1.00 52.00 101 SER A O 1
ATOM 828 N N . GLY A 1 102 ? 24.186 -21.513 -20.749 1.00 53.62 102 GLY A N 1
ATOM 829 C CA . GLY A 1 102 ? 25.178 -21.190 -21.774 1.00 53.62 102 GLY A CA 1
ATOM 830 C C . GLY A 1 102 ? 26.519 -20.612 -21.324 1.00 53.62 102 GLY A C 1
ATOM 831 O O . GLY A 1 102 ? 27.398 -20.495 -22.167 1.00 53.62 102 GLY A O 1
ATOM 832 N N . GLN A 1 103 ? 26.741 -20.277 -20.049 1.00 45.44 103 GLN A N 1
ATOM 833 C CA . GLN A 1 103 ? 28.098 -19.949 -19.585 1.00 45.44 103 GLN A CA 1
ATOM 834 C C . GLN A 1 103 ? 28.802 -21.212 -19.085 1.00 45.44 103 GLN A C 1
ATOM 836 O O . GLN A 1 103 ? 28.684 -21.593 -17.921 1.00 45.44 103 GLN A O 1
ATOM 841 N N . GLN A 1 104 ? 29.493 -21.880 -20.013 1.00 42.50 104 GLN A N 1
ATOM 842 C CA . GLN A 1 104 ? 30.633 -22.729 -19.680 1.00 42.50 104 GLN A CA 1
ATOM 843 C C . GLN A 1 104 ? 31.762 -21.841 -19.134 1.00 42.50 104 GLN A C 1
ATOM 845 O O . GLN A 1 104 ? 31.960 -20.722 -19.608 1.00 42.50 104 GLN A O 1
ATOM 850 N N . THR A 1 105 ? 32.405 -22.363 -18.091 1.00 53.12 105 THR A N 1
ATOM 851 C CA . THR A 1 105 ? 33.589 -21.854 -17.381 1.00 53.12 105 THR A CA 1
ATOM 852 C C . THR A 1 105 ? 34.739 -21.473 -18.293 1.00 53.12 105 THR A C 1
ATOM 854 O O . THR A 1 105 ? 34.979 -22.250 -19.245 1.00 53.12 105 THR A O 1
#

Organism: NCBI:txid885957

Radius of gyration: 16.92 Å; chains: 1; bounding box: 50×48×37 Å

pLDDT: mean 73.51, std 16.17, range [42.5, 94.25]

Foldseek 3Di:
DDPVVVLCQLQVVLVPPPCSSVVSVVVVCCVPPNPFDWDWDQDPVRAIEIETEQDPQDPSRVSVQVVQVVCVVVLNQFDVVSVRHGYHYHYYYPDDPPPPPDDDD